Protein AF-A0A7V7A9T9-F1 (afdb_monomer_lite)

Structure (mmCIF, N/CA/C/O backbone):
data_AF-A0A7V7A9T9-F1
#
_entry.id   AF-A0A7V7A9T9-F1
#
loop_
_atom_site.group_PDB
_atom_site.id
_atom_site.type_symbol
_atom_site.label_atom_id
_atom_site.label_alt_id
_atom_site.label_comp_id
_atom_site.label_asym_id
_atom_site.label_entity_id
_atom_site.label_seq_id
_atom_site.pdbx_PDB_ins_code
_atom_site.Cartn_x
_atom_site.Cartn_y
_atom_site.Cartn_z
_atom_site.occupancy
_atom_site.B_iso_or_equiv
_atom_site.auth_seq_id
_atom_site.auth_comp_id
_atom_site.auth_asym_id
_atom_site.auth_atom_id
_atom_site.pdbx_PDB_model_num
ATOM 1 N N . MET A 1 1 ? -20.463 -19.646 57.332 1.00 47.69 1 MET A N 1
ATOM 2 C CA . MET A 1 1 ? -19.767 -18.488 56.732 1.00 47.69 1 MET A CA 1
ATOM 3 C C . MET A 1 1 ? -20.257 -18.374 55.301 1.00 47.69 1 MET A C 1
ATOM 5 O O . MET A 1 1 ? -19.915 -19.245 54.529 1.00 47.69 1 MET A O 1
ATOM 9 N N . ASN A 1 2 ? -21.130 -17.414 54.996 1.00 54.31 2 ASN A N 1
ATOM 10 C CA . ASN A 1 2 ? -21.521 -17.024 53.635 1.00 54.31 2 ASN A CA 1
ATOM 11 C C . ASN A 1 2 ? -22.077 -15.600 53.745 1.00 54.31 2 ASN A C 1
ATOM 13 O O . ASN A 1 2 ? -23.257 -15.411 54.029 1.00 54.31 2 ASN A O 1
ATOM 17 N N . LYS A 1 3 ? -21.207 -14.592 53.629 1.00 63.97 3 LYS A N 1
ATOM 18 C CA . LYS A 1 3 ? -21.657 -13.213 53.420 1.00 63.97 3 LYS A CA 1
ATOM 19 C C . LYS A 1 3 ? -21.970 -13.101 51.930 1.00 63.97 3 LYS A C 1
ATOM 21 O O . LYS A 1 3 ? -21.055 -12.991 51.124 1.00 63.97 3 LYS A O 1
ATOM 26 N N . GLY A 1 4 ? -23.242 -13.267 51.575 1.00 65.12 4 GLY A N 1
ATOM 27 C CA . GLY A 1 4 ? -23.718 -12.994 50.222 1.00 65.12 4 GLY A CA 1
ATOM 28 C C . GLY A 1 4 ? -23.551 -11.509 49.911 1.00 65.12 4 GLY A C 1
ATOM 29 O O . GLY A 1 4 ? -23.764 -10.677 50.794 1.00 65.12 4 GLY A O 1
ATOM 30 N N . PHE A 1 5 ? -23.143 -11.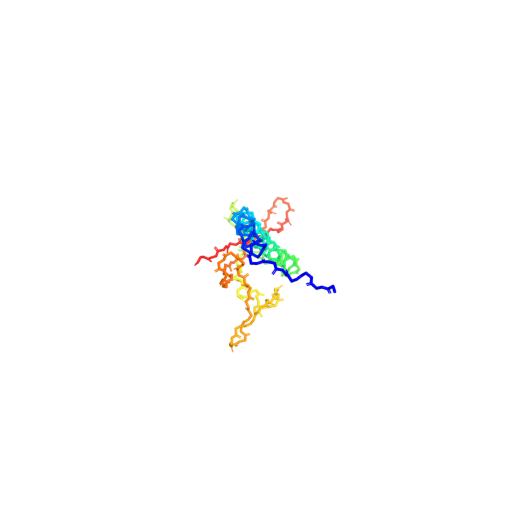203 48.680 1.00 71.50 5 PHE A N 1
ATOM 31 C CA . PHE A 1 5 ? -23.043 -9.836 48.170 1.00 71.50 5 PHE A CA 1
ATOM 32 C C . PHE A 1 5 ? -24.364 -9.095 48.402 1.00 71.50 5 PHE A C 1
ATOM 34 O O . PHE A 1 5 ? -25.433 -9.601 48.050 1.00 71.50 5 PHE A O 1
ATOM 41 N N . THR A 1 6 ? -24.301 -7.912 49.011 1.00 85.19 6 THR A N 1
ATOM 42 C CA . THR A 1 6 ? -25.501 -7.100 49.228 1.00 85.19 6 THR A CA 1
ATOM 43 C C . THR A 1 6 ? -25.894 -6.356 47.952 1.00 85.19 6 THR A C 1
ATOM 45 O O . THR A 1 6 ? -25.045 -5.956 47.158 1.00 85.19 6 THR A O 1
ATOM 48 N N . LEU A 1 7 ? -27.197 -6.121 47.762 1.00 82.50 7 LEU A N 1
ATOM 49 C CA . LEU A 1 7 ? -27.733 -5.393 46.601 1.00 82.50 7 LEU A CA 1
ATOM 50 C C . LEU A 1 7 ? -27.113 -3.987 46.453 1.00 82.50 7 LEU A C 1
ATOM 52 O O . LEU A 1 7 ? -26.916 -3.486 45.346 1.00 82.50 7 LEU A O 1
ATOM 56 N N . VAL A 1 8 ? -26.742 -3.373 47.577 1.00 86.56 8 VAL A N 1
ATOM 57 C CA . VAL A 1 8 ? -26.057 -2.077 47.621 1.00 86.56 8 VAL A CA 1
ATOM 58 C C . VAL A 1 8 ? -24.645 -2.170 47.039 1.00 86.56 8 VAL A C 1
ATOM 60 O O . VAL A 1 8 ? -24.285 -1.333 46.216 1.00 86.56 8 VAL A O 1
ATOM 63 N N . GLU A 1 9 ? -23.868 -3.198 47.392 1.00 84.06 9 GLU A N 1
ATOM 64 C CA . GLU A 1 9 ? -22.532 -3.416 46.816 1.00 84.06 9 GLU A CA 1
ATOM 65 C C . GLU A 1 9 ? -22.595 -3.644 45.303 1.00 84.06 9 GLU A C 1
ATOM 67 O O . GLU A 1 9 ? -21.746 -3.132 44.575 1.00 84.06 9 GLU A O 1
ATOM 72 N N . THR A 1 10 ? -23.619 -4.349 44.807 1.00 87.69 10 THR A N 1
ATOM 73 C CA . THR A 1 10 ? -23.799 -4.546 43.361 1.00 87.69 10 THR A CA 1
ATOM 74 C C . THR A 1 10 ? -24.193 -3.268 42.624 1.00 87.69 10 THR A C 1
ATOM 76 O O . THR A 1 10 ? -23.717 -3.027 41.522 1.00 87.69 10 THR A O 1
ATOM 79 N N . ILE A 1 11 ? -25.029 -2.409 43.211 1.00 88.62 11 ILE A N 1
ATOM 80 C CA . ILE A 1 11 ? -25.380 -1.128 42.579 1.00 88.62 11 ILE A CA 1
ATOM 81 C C . ILE A 1 11 ? -24.167 -0.193 42.588 1.00 88.62 11 ILE A C 1
ATOM 83 O O . ILE A 1 11 ? -23.869 0.446 41.581 1.00 88.62 11 ILE A O 1
ATOM 87 N N . MET A 1 12 ? -23.429 -0.152 43.700 1.00 91.38 12 MET A N 1
ATOM 88 C CA . MET A 1 12 ? -22.225 0.665 43.821 1.00 91.38 12 MET A CA 1
ATOM 89 C C . MET A 1 12 ? -21.154 0.245 42.807 1.00 91.38 12 MET A C 1
ATOM 91 O O . MET A 1 12 ? -20.545 1.108 42.177 1.00 91.38 12 MET A O 1
ATOM 95 N N . SER A 1 13 ? -20.957 -1.059 42.586 1.00 90.19 13 SER A N 1
ATOM 96 C CA . SER A 1 13 ? -19.999 -1.543 41.589 1.00 90.19 13 SER A CA 1
ATOM 97 C C . SER A 1 13 ? -20.404 -1.183 40.157 1.00 90.19 13 SER A C 1
ATOM 99 O O . SER A 1 13 ? -19.544 -0.749 39.393 1.00 90.19 13 SER A O 1
ATOM 101 N N . ILE A 1 14 ? -21.693 -1.263 39.804 1.00 90.88 14 ILE A N 1
ATOM 102 C CA . ILE A 1 14 ? -22.210 -0.851 38.484 1.00 90.88 14 ILE A CA 1
ATOM 103 C C . ILE A 1 14 ? -21.996 0.653 38.249 1.00 90.88 14 ILE A C 1
ATOM 105 O O . ILE A 1 14 ? -21.572 1.059 37.164 1.00 90.88 14 ILE A O 1
ATOM 109 N N . VAL A 1 15 ? -22.243 1.487 39.265 1.00 92.94 15 VAL A N 1
ATOM 110 C CA . VAL A 1 15 ? -22.034 2.944 39.182 1.00 92.94 15 VAL A CA 1
ATOM 111 C C . VAL A 1 15 ? -20.555 3.272 38.967 1.00 92.94 15 VAL A C 1
ATOM 113 O O . VAL A 1 15 ? -20.212 4.076 38.105 1.00 92.94 15 VAL A O 1
ATOM 116 N N . ILE A 1 16 ? -19.657 2.612 39.698 1.00 92.44 16 ILE A N 1
ATOM 117 C CA . ILE A 1 16 ? -18.213 2.807 39.514 1.00 92.44 16 ILE A CA 1
ATOM 118 C C . ILE A 1 16 ? -17.778 2.349 38.112 1.00 92.44 16 ILE A C 1
ATOM 120 O O . ILE A 1 16 ? -17.066 3.081 37.427 1.00 92.44 16 ILE A O 1
ATOM 124 N N . LEU A 1 17 ? -18.247 1.187 37.643 1.00 90.19 17 LEU A N 1
ATOM 125 C CA . LEU A 1 17 ? -17.936 0.661 36.305 1.00 90.19 17 LEU A CA 1
ATOM 126 C C . LEU A 1 17 ? -18.377 1.603 35.181 1.00 90.19 17 LEU A C 1
ATOM 128 O O . LEU A 1 17 ? -17.627 1.826 34.233 1.00 90.19 17 LEU A O 1
ATOM 132 N N . SER A 1 18 ? -19.571 2.181 35.296 1.00 88.31 18 SER A N 1
ATOM 133 C CA . SER A 1 18 ? -20.115 3.101 34.292 1.00 88.31 18 SER A CA 1
ATOM 134 C C . SER A 1 18 ? -19.331 4.416 34.217 1.00 88.31 18 SER A C 1
ATOM 136 O O . SER A 1 18 ? -19.043 4.881 33.117 1.00 88.31 18 SER A O 1
ATOM 138 N N . ILE A 1 19 ? -18.889 4.969 35.352 1.00 90.06 19 ILE A N 1
ATOM 139 C CA . ILE A 1 19 ? -18.006 6.150 35.371 1.00 90.06 19 ILE A CA 1
ATOM 140 C C . ILE A 1 19 ? -16.648 5.830 34.729 1.00 90.06 19 ILE A C 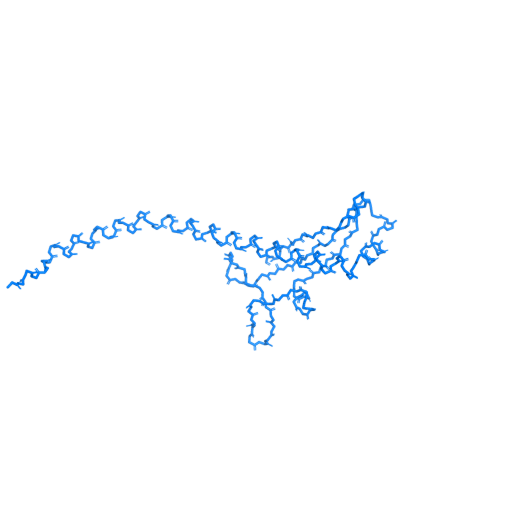1
ATOM 142 O O . ILE A 1 19 ? -16.144 6.617 33.928 1.00 90.06 19 ILE A O 1
ATOM 146 N N . VAL A 1 20 ? -16.068 4.665 35.035 1.00 88.00 20 VAL A N 1
ATOM 147 C CA . VAL A 1 20 ? -14.789 4.234 34.444 1.00 88.00 20 VAL A CA 1
ATOM 148 C C . VAL A 1 20 ? -14.905 4.084 32.924 1.00 88.00 20 VAL A C 1
ATOM 150 O O . VAL A 1 20 ? -14.017 4.536 32.203 1.00 88.00 20 VAL A O 1
ATOM 153 N N . MET A 1 21 ? -16.008 3.521 32.418 1.00 85.12 21 MET A N 1
ATOM 154 C CA . MET A 1 21 ? -16.235 3.395 30.973 1.00 85.12 21 MET A CA 1
ATOM 155 C C . MET A 1 21 ? -16.334 4.752 30.266 1.00 85.12 21 MET A C 1
ATOM 157 O O . MET A 1 21 ? -15.762 4.905 29.188 1.00 85.12 21 MET A O 1
ATOM 161 N N . LEU A 1 22 ? -16.997 5.747 30.872 1.00 82.94 22 LEU A N 1
ATOM 162 C CA . LEU A 1 22 ? -17.108 7.095 30.295 1.00 82.94 22 LEU A CA 1
ATOM 163 C C . LEU A 1 22 ? -15.741 7.768 30.114 1.00 82.94 22 LEU A C 1
ATOM 165 O O . LEU A 1 22 ? -15.522 8.455 29.120 1.00 82.94 22 LEU A O 1
ATOM 169 N N . ILE A 1 23 ? -14.817 7.551 31.052 1.00 82.88 23 ILE A N 1
ATOM 170 C CA . ILE A 1 23 ? -13.456 8.102 30.985 1.00 82.88 23 ILE A CA 1
ATOM 171 C C . ILE A 1 23 ? -12.591 7.314 29.988 1.00 82.88 23 ILE A C 1
ATOM 173 O O . ILE A 1 23 ? -11.766 7.901 29.291 1.00 82.88 23 ILE A O 1
ATOM 177 N N . ALA A 1 24 ? -12.775 5.995 29.894 1.00 79.81 24 ALA A N 1
ATOM 178 C CA . ALA A 1 24 ? -11.967 5.130 29.034 1.00 79.81 24 ALA A CA 1
ATOM 179 C C . ALA A 1 24 ? -12.335 5.210 27.537 1.00 79.81 24 ALA A C 1
ATOM 181 O O . ALA A 1 24 ? -11.465 5.033 26.685 1.00 79.81 24 ALA A O 1
ATOM 182 N N . MET A 1 25 ? -13.601 5.487 27.203 1.00 78.06 25 MET A N 1
ATOM 183 C CA . MET A 1 25 ? -14.088 5.567 25.816 1.00 78.06 25 MET A CA 1
ATOM 184 C C . MET A 1 25 ? -13.312 6.527 24.893 1.00 78.06 25 MET A C 1
ATOM 186 O O . MET A 1 25 ? -12.929 6.087 23.807 1.00 78.06 25 MET A O 1
ATOM 190 N N . PRO A 1 26 ? -13.055 7.804 25.253 1.00 78.50 26 PRO A N 1
ATOM 191 C CA . PRO A 1 26 ? -12.337 8.718 24.361 1.00 78.50 26 PRO A CA 1
ATOM 192 C C . PRO A 1 26 ? -10.919 8.225 24.051 1.00 78.50 26 PRO A C 1
ATOM 194 O O . PRO A 1 26 ? -10.509 8.245 22.893 1.00 78.50 26 PRO A O 1
ATOM 197 N N . ALA A 1 27 ? -10.218 7.692 25.058 1.00 77.94 27 ALA A N 1
ATOM 198 C CA . ALA A 1 27 ? -8.882 7.128 24.888 1.00 77.94 27 ALA A CA 1
ATOM 199 C C . ALA A 1 27 ? -8.887 5.907 23.953 1.00 77.94 27 ALA A C 1
ATOM 201 O O . ALA A 1 27 ? -8.007 5.774 23.107 1.00 77.94 27 ALA A O 1
ATOM 202 N N . TYR A 1 28 ? -9.892 5.032 24.060 1.00 81.31 28 TYR A N 1
ATOM 203 C CA . TYR A 1 28 ? -10.022 3.883 23.162 1.00 81.31 28 TYR A CA 1
ATOM 204 C C . TYR A 1 28 ? -10.240 4.307 21.704 1.00 81.31 28 TYR A C 1
ATOM 206 O O . TYR A 1 28 ? -9.593 3.764 20.810 1.00 81.31 28 TYR A O 1
ATOM 214 N N . ASN A 1 29 ? -11.114 5.286 21.460 1.00 83.06 29 ASN A N 1
ATOM 215 C CA . ASN A 1 29 ? -11.406 5.755 20.104 1.00 83.06 29 ASN A CA 1
ATOM 216 C C . ASN A 1 29 ? -10.173 6.382 19.441 1.00 83.06 29 ASN A C 1
ATOM 218 O O . ASN A 1 29 ? -9.894 6.099 18.277 1.00 83.06 29 ASN A O 1
ATOM 222 N N . GLU A 1 30 ? -9.414 7.187 20.188 1.00 86.19 30 GLU A N 1
ATOM 223 C CA . GLU A 1 30 ? -8.179 7.805 19.701 1.00 86.19 30 GLU A CA 1
ATOM 224 C C . GLU A 1 30 ? -7.110 6.751 19.387 1.00 86.19 30 GLU A C 1
ATOM 226 O O . GLU A 1 30 ? -6.562 6.727 18.286 1.00 86.19 30 GLU A O 1
ATOM 231 N N . ILE A 1 31 ? -6.878 5.805 20.302 1.00 87.50 31 ILE A N 1
ATOM 232 C CA . ILE A 1 31 ? -5.922 4.711 20.087 1.00 87.50 31 ILE A CA 1
ATOM 233 C C . ILE A 1 31 ? -6.342 3.846 18.895 1.00 87.50 31 ILE A C 1
ATOM 235 O O . ILE A 1 31 ? -5.508 3.496 18.061 1.00 87.50 31 ILE A O 1
ATOM 239 N N . SER A 1 32 ? -7.630 3.514 18.780 1.00 87.06 32 SER A N 1
ATOM 240 C CA . SER A 1 32 ? -8.136 2.721 17.661 1.00 87.06 32 SER A CA 1
ATOM 241 C C . SER A 1 32 ? -7.922 3.430 16.328 1.00 87.06 32 SER A C 1
ATOM 243 O O . SER A 1 32 ? -7.554 2.769 15.359 1.00 87.06 32 SER A O 1
ATOM 245 N N . PHE A 1 33 ? -8.139 4.744 16.261 1.00 89.69 33 PHE A N 1
ATOM 246 C CA . PHE A 1 33 ? -7.875 5.526 15.057 1.00 89.69 33 PHE A CA 1
ATOM 247 C C . PHE A 1 33 ? -6.383 5.514 14.701 1.00 89.69 33 PHE A C 1
ATOM 249 O O . PHE A 1 33 ? -6.034 5.170 13.575 1.00 89.69 33 PHE A O 1
ATOM 256 N N . LEU A 1 34 ? -5.506 5.781 15.674 1.00 90.50 34 LEU A N 1
ATOM 257 C CA . LEU A 1 34 ? -4.053 5.790 15.471 1.00 90.50 34 LEU A CA 1
ATOM 258 C C . LEU A 1 34 ? -3.524 4.436 14.984 1.00 90.50 34 LEU A C 1
ATOM 260 O O . LEU A 1 34 ? -2.674 4.384 14.099 1.00 90.50 34 LEU A O 1
ATOM 264 N N . ILE A 1 35 ? -4.040 3.326 15.520 1.00 91.44 35 ILE A N 1
ATOM 265 C CA . ILE A 1 35 ? -3.669 1.981 15.059 1.00 91.44 35 ILE A CA 1
ATOM 266 C C . ILE A 1 35 ? -4.105 1.769 13.605 1.00 91.44 35 ILE A C 1
ATOM 268 O O . ILE A 1 35 ? -3.334 1.233 12.808 1.00 91.44 35 ILE A O 1
ATOM 272 N N . ARG A 1 36 ? -5.324 2.191 13.241 1.00 92.00 36 ARG A N 1
ATOM 273 C CA . ARG A 1 36 ? -5.834 2.078 11.864 1.00 92.00 36 ARG A CA 1
ATOM 274 C C . ARG A 1 36 ? -4.995 2.914 10.897 1.00 92.00 36 ARG A C 1
ATOM 276 O O . ARG A 1 36 ? -4.617 2.397 9.852 1.00 92.00 36 ARG A O 1
ATOM 283 N N . GLU A 1 37 ? -4.623 4.132 11.281 1.00 93.94 37 GLU A N 1
ATOM 284 C CA . GLU A 1 37 ? -3.757 5.026 10.502 1.00 93.94 37 GLU A CA 1
ATOM 285 C C . GLU A 1 37 ? -2.329 4.474 10.349 1.00 93.94 37 GLU A C 1
ATOM 287 O O . GLU A 1 37 ? -1.760 4.480 9.258 1.00 93.94 37 GLU A O 1
ATOM 292 N N . GLN A 1 38 ? -1.733 3.943 11.418 1.00 93.00 38 GLN A N 1
ATOM 293 C CA . GLN A 1 38 ? -0.410 3.320 11.342 1.00 93.00 38 GLN A CA 1
ATOM 294 C C . GLN A 1 38 ? -0.417 2.082 10.448 1.00 93.00 38 GLN A C 1
ATOM 296 O O . GLN A 1 38 ? 0.489 1.907 9.633 1.00 93.00 38 GLN A O 1
ATOM 301 N N . ASN A 1 39 ? -1.446 1.241 10.574 1.00 92.56 39 ASN A N 1
ATOM 302 C CA . ASN A 1 39 ? -1.608 0.066 9.727 1.00 92.56 39 ASN A CA 1
ATOM 303 C C . ASN A 1 39 ? -1.810 0.477 8.260 1.00 92.56 39 ASN A C 1
ATOM 305 O O . ASN A 1 39 ? -1.162 -0.072 7.374 1.00 92.56 39 ASN A O 1
ATOM 309 N N . TYR A 1 40 ? -2.623 1.509 8.014 1.00 93.38 40 TYR A N 1
ATOM 310 C CA . TYR A 1 40 ? -2.815 2.102 6.692 1.00 93.38 40 TYR A CA 1
ATOM 311 C C . TYR A 1 40 ? -1.483 2.528 6.062 1.00 93.38 40 TYR A C 1
ATOM 313 O O . TYR A 1 40 ? -1.094 2.021 5.013 1.00 93.38 40 TYR A O 1
ATOM 321 N N . ASN A 1 41 ? -0.723 3.377 6.756 1.00 94.25 41 ASN A N 1
ATOM 322 C CA . ASN A 1 41 ? 0.570 3.868 6.280 1.00 94.25 41 ASN A CA 1
ATOM 323 C C . ASN A 1 41 ? 1.596 2.741 6.092 1.00 94.25 41 ASN A C 1
ATOM 325 O O . ASN A 1 41 ? 2.419 2.790 5.178 1.00 94.25 41 ASN A O 1
ATOM 329 N N . SER A 1 42 ? 1.562 1.716 6.947 1.00 93.69 42 SER A N 1
ATOM 330 C CA . SER A 1 42 ? 2.424 0.543 6.800 1.00 93.69 42 SER A CA 1
ATOM 331 C C . SER A 1 42 ? 2.080 -0.266 5.547 1.00 93.69 42 SER A C 1
ATOM 333 O O . SER A 1 42 ? 2.997 -0.732 4.872 1.00 93.69 42 SER A O 1
ATOM 335 N N . LYS A 1 43 ? 0.790 -0.419 5.215 1.00 92.62 43 LYS A N 1
ATOM 336 C CA . LYS A 1 43 ? 0.349 -1.093 3.984 1.00 92.62 43 LYS A CA 1
ATOM 337 C C . LYS A 1 43 ? 0.827 -0.336 2.750 1.00 92.62 43 LYS A C 1
ATOM 339 O O . LYS A 1 43 ? 1.457 -0.949 1.893 1.00 92.62 43 LYS A O 1
ATOM 344 N N . LEU A 1 44 ? 0.635 0.986 2.705 1.00 94.56 44 LEU A N 1
ATOM 345 C CA . LEU A 1 44 ? 1.096 1.822 1.588 1.00 94.56 44 LEU A CA 1
ATOM 346 C C . LEU A 1 44 ? 2.606 1.680 1.355 1.00 94.56 44 LEU A C 1
ATOM 348 O O . LEU A 1 44 ? 3.038 1.348 0.255 1.00 94.56 44 LEU A O 1
ATOM 352 N N . LYS A 1 45 ? 3.409 1.795 2.418 1.00 94.88 45 LYS A N 1
ATOM 353 C CA . LYS A 1 45 ? 4.867 1.619 2.328 1.00 94.88 45 LYS A CA 1
ATOM 354 C C . LYS A 1 45 ? 5.278 0.215 1.897 1.00 94.88 45 LYS A C 1
ATOM 356 O O . LYS A 1 45 ? 6.270 0.054 1.193 1.00 94.88 45 LYS A O 1
ATOM 361 N N . SER A 1 46 ? 4.549 -0.811 2.335 1.00 94.06 46 SER A N 1
ATOM 362 C CA . SER A 1 46 ? 4.800 -2.189 1.909 1.00 94.06 46 SER A CA 1
ATOM 363 C C . SER A 1 46 ? 4.539 -2.356 0.412 1.00 94.06 46 SER A C 1
ATOM 365 O O . SER A 1 46 ? 5.328 -3.004 -0.275 1.00 94.06 46 SER A O 1
ATOM 367 N N . ILE A 1 47 ? 3.467 -1.741 -0.095 1.00 94.62 47 ILE A N 1
ATOM 368 C CA . ILE A 1 47 ? 3.111 -1.746 -1.515 1.00 94.62 47 ILE A CA 1
ATOM 369 C C . ILE A 1 47 ? 4.190 -1.037 -2.343 1.00 94.62 47 ILE A C 1
ATOM 371 O O . ILE A 1 47 ? 4.725 -1.615 -3.292 1.00 94.62 47 ILE A O 1
ATOM 375 N N . GLU A 1 48 ? 4.584 0.167 -1.930 1.00 94.75 48 GLU A N 1
ATOM 376 C CA . GLU A 1 48 ? 5.666 0.939 -2.553 1.00 94.75 48 GLU A CA 1
ATOM 377 C C . GLU A 1 48 ? 6.985 0.160 -2.566 1.00 94.75 48 GLU A C 1
ATOM 379 O O . GLU A 1 48 ? 7.654 0.076 -3.595 1.00 94.75 48 GLU A O 1
ATOM 384 N N . ALA A 1 49 ? 7.351 -0.467 -1.444 1.00 94.06 49 ALA A N 1
ATOM 385 C CA . ALA A 1 49 ? 8.575 -1.253 -1.327 1.00 94.06 49 ALA A CA 1
ATOM 386 C C . ALA A 1 49 ? 8.558 -2.506 -2.216 1.00 94.06 49 ALA A C 1
ATOM 388 O O . ALA A 1 49 ? 9.581 -2.846 -2.818 1.00 94.06 49 ALA A O 1
ATOM 389 N N . ALA A 1 50 ? 7.416 -3.193 -2.318 1.00 93.81 50 ALA A N 1
ATOM 390 C CA . ALA A 1 50 ? 7.260 -4.349 -3.194 1.00 93.81 50 ALA A CA 1
ATOM 391 C C . ALA A 1 50 ? 7.413 -3.951 -4.669 1.00 93.81 50 ALA A C 1
ATOM 393 O O . ALA A 1 50 ? 8.170 -4.594 -5.402 1.00 93.81 50 ALA A O 1
ATOM 394 N N . MET A 1 51 ? 6.796 -2.837 -5.075 1.00 92.31 51 MET A N 1
ATOM 395 C CA . MET A 1 51 ? 6.954 -2.298 -6.426 1.00 92.31 51 MET A CA 1
ATOM 396 C C . MET A 1 51 ? 8.367 -1.831 -6.710 1.00 92.31 51 MET A C 1
ATOM 398 O O . MET A 1 51 ? 8.917 -2.178 -7.749 1.00 92.31 51 MET A O 1
ATOM 402 N N . LEU A 1 52 ? 8.998 -1.113 -5.783 1.00 92.19 52 LEU A N 1
ATOM 403 C CA . LEU A 1 52 ? 10.402 -0.729 -5.905 1.00 92.19 52 LEU A CA 1
ATOM 404 C C . LEU A 1 52 ? 11.293 -1.949 -6.102 1.00 92.19 52 LEU A C 1
ATOM 406 O O . LEU A 1 52 ? 12.166 -1.944 -6.969 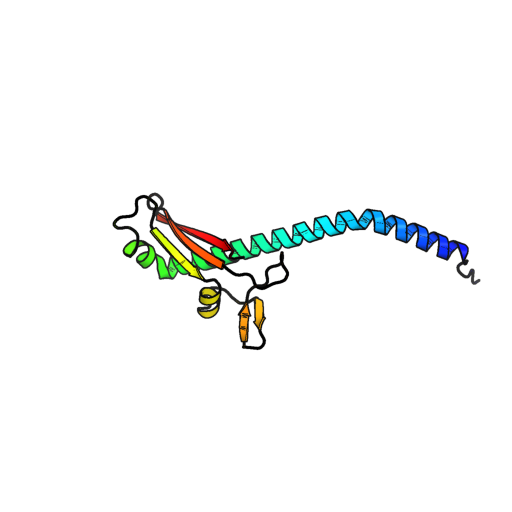1.00 92.19 52 LEU A O 1
ATOM 410 N N . LYS A 1 53 ? 11.082 -3.010 -5.320 1.00 92.38 53 LYS A N 1
ATOM 411 C CA . LYS A 1 53 ? 11.848 -4.250 -5.449 1.00 92.38 53 LYS A CA 1
ATOM 412 C C . LYS A 1 53 ? 11.647 -4.886 -6.823 1.00 92.38 53 LYS A C 1
ATOM 414 O O . LYS A 1 53 ? 12.632 -5.269 -7.448 1.00 92.38 53 LYS A O 1
ATOM 419 N N . HIS A 1 54 ? 10.406 -4.986 -7.293 1.00 91.12 54 HIS A N 1
ATOM 420 C CA . HIS A 1 54 ? 10.099 -5.551 -8.605 1.00 91.12 54 HIS A CA 1
ATOM 421 C C . HIS A 1 54 ? 10.695 -4.706 -9.740 1.00 91.12 54 HIS A C 1
ATOM 423 O O . HIS A 1 54 ? 11.410 -5.224 -10.598 1.00 91.12 54 HIS A O 1
ATOM 429 N N . ALA A 1 55 ? 10.488 -3.391 -9.697 1.00 88.75 55 ALA A N 1
ATOM 430 C CA . ALA A 1 55 ? 10.956 -2.455 -10.708 1.00 88.75 55 ALA A CA 1
ATOM 431 C C . ALA A 1 55 ? 12.482 -2.418 -10.818 1.00 88.75 55 ALA A C 1
ATOM 433 O O . ALA A 1 55 ? 13.015 -2.404 -11.926 1.00 88.75 55 ALA A O 1
ATOM 434 N N . ASN A 1 56 ? 13.193 -2.482 -9.687 1.00 87.25 56 ASN A N 1
ATOM 435 C CA . ASN A 1 56 ? 14.654 -2.526 -9.695 1.00 87.25 56 ASN A CA 1
ATOM 436 C C . ASN A 1 56 ? 15.215 -3.766 -10.411 1.00 87.25 56 ASN A C 1
ATOM 438 O O . ASN A 1 56 ? 16.332 -3.722 -10.920 1.00 87.25 56 ASN A O 1
ATOM 442 N N . VAL A 1 57 ? 14.467 -4.871 -10.439 1.00 87.19 57 VAL A N 1
ATOM 443 C CA . VAL A 1 57 ? 14.907 -6.124 -11.068 1.00 87.19 57 VAL A CA 1
ATOM 444 C C . VAL A 1 57 ? 14.436 -6.222 -12.519 1.00 87.19 57 VAL A C 1
ATOM 446 O O . VAL A 1 57 ? 15.189 -6.702 -13.363 1.00 87.19 57 VAL A O 1
ATOM 449 N N . HIS A 1 58 ? 13.213 -5.775 -12.814 1.00 85.56 58 HIS A N 1
ATOM 450 C CA . HIS A 1 58 ? 12.545 -6.074 -14.084 1.00 85.56 58 HIS A CA 1
ATOM 451 C C . HIS A 1 58 ? 12.282 -4.856 -14.973 1.00 85.56 58 HIS A C 1
ATOM 453 O O . HIS A 1 58 ? 12.273 -5.004 -16.188 1.00 85.56 58 HIS A O 1
ATOM 459 N N . LEU A 1 59 ? 12.115 -3.659 -14.404 1.00 80.81 59 LEU A N 1
ATOM 460 C CA . LEU A 1 59 ? 11.595 -2.489 -15.131 1.00 80.81 59 LEU A CA 1
ATOM 461 C C . LEU A 1 59 ? 12.628 -1.368 -15.304 1.00 80.81 59 LEU A C 1
ATOM 463 O O . LEU A 1 59 ? 12.338 -0.332 -15.895 1.00 80.81 59 LEU A O 1
ATOM 467 N N . LEU A 1 60 ? 13.851 -1.556 -14.805 1.00 75.75 60 LEU A N 1
ATOM 468 C CA . LEU A 1 60 ? 14.881 -0.513 -14.755 1.00 75.75 60 LEU A CA 1
ATOM 469 C C . LEU A 1 60 ? 15.258 0.005 -16.159 1.00 75.75 60 LEU A C 1
ATOM 471 O O . LEU A 1 60 ? 15.464 1.203 -16.352 1.00 75.75 60 LEU A O 1
ATOM 475 N N . ASP A 1 61 ? 15.284 -0.878 -17.161 1.00 73.94 61 ASP A N 1
ATOM 476 C CA . ASP A 1 61 ? 15.520 -0.500 -18.559 1.00 73.94 61 ASP A CA 1
ATOM 477 C C . ASP A 1 61 ? 14.291 0.109 -19.248 1.00 73.94 61 ASP A C 1
ATOM 479 O O . ASP A 1 61 ? 14.458 0.941 -20.140 1.00 73.94 61 ASP A O 1
ATOM 483 N N . GLU A 1 62 ? 13.079 -0.277 -18.848 1.00 69.81 62 GLU A N 1
ATOM 484 C CA . GLU A 1 62 ? 11.817 0.213 -19.422 1.00 69.81 62 GLU A CA 1
ATOM 485 C C . GLU A 1 62 ? 11.528 1.641 -18.963 1.00 69.81 62 GLU A C 1
ATOM 487 O O . GLU A 1 62 ? 11.352 2.538 -19.791 1.00 69.81 62 GLU A O 1
ATOM 492 N N . VAL A 1 63 ? 11.640 1.888 -17.653 1.00 69.94 63 VAL A N 1
ATOM 493 C CA . VAL A 1 63 ? 11.524 3.229 -17.058 1.00 69.94 63 VAL A CA 1
ATOM 494 C C . VAL A 1 63 ? 12.556 4.190 -17.668 1.00 69.94 63 VAL A C 1
ATOM 496 O O . VAL A 1 63 ? 12.276 5.375 -17.847 1.00 69.94 63 VAL A O 1
ATOM 499 N N . ARG A 1 64 ? 13.741 3.681 -18.044 1.00 66.75 64 ARG A N 1
ATOM 500 C CA . ARG A 1 64 ? 14.813 4.459 -18.685 1.00 66.75 64 ARG A CA 1
ATOM 501 C C . ARG A 1 64 ? 14.580 4.723 -20.180 1.00 66.75 64 ARG A C 1
ATOM 503 O O . ARG A 1 64 ? 15.088 5.719 -20.696 1.00 66.75 64 ARG A O 1
ATOM 510 N N . LYS A 1 65 ? 13.878 3.835 -20.894 1.00 58.91 65 LYS A N 1
ATOM 511 C CA . LYS A 1 65 ? 13.710 3.901 -22.358 1.00 58.91 65 LYS A CA 1
ATOM 512 C C . LYS A 1 65 ? 12.490 4.700 -22.801 1.00 58.91 65 LYS A C 1
ATOM 514 O O . LYS A 1 65 ? 12.624 5.459 -23.758 1.00 58.91 65 LYS A O 1
ATOM 519 N N . GLU A 1 66 ? 11.335 4.538 -22.157 1.00 54.09 66 GLU A N 1
ATOM 520 C CA . GLU A 1 66 ? 10.075 5.009 -22.755 1.00 54.09 66 GLU A CA 1
ATOM 521 C C . GLU A 1 66 ? 9.695 6.462 -22.428 1.00 54.09 66 GLU A C 1
ATOM 523 O O . GLU A 1 66 ? 9.100 7.113 -23.279 1.00 54.09 66 GLU A O 1
ATOM 528 N N . ASN A 1 67 ? 10.113 7.037 -21.291 1.00 54.22 67 ASN A N 1
ATOM 529 C CA . ASN A 1 67 ? 9.603 8.358 -20.863 1.00 54.22 67 ASN A CA 1
ATOM 530 C C . ASN A 1 67 ? 10.658 9.464 -20.682 1.00 54.22 67 ASN A C 1
ATOM 532 O O . ASN A 1 67 ? 10.333 10.562 -20.237 1.00 54.22 67 ASN A O 1
ATOM 536 N N . CYS A 1 68 ? 11.916 9.222 -21.061 1.00 56.97 68 CYS A N 1
ATOM 537 C CA . CYS A 1 68 ? 13.012 10.146 -20.740 1.00 56.97 68 CYS A CA 1
ATOM 538 C C . CYS A 1 68 ? 13.466 11.071 -21.877 1.00 56.97 68 CYS A C 1
ATOM 540 O O . CYS A 1 68 ? 14.288 11.952 -21.638 1.00 56.97 68 CYS A O 1
ATOM 542 N N . GLN A 1 69 ? 13.002 10.891 -23.117 1.00 53.09 69 GLN A N 1
ATOM 543 C CA . GLN A 1 69 ? 13.617 11.614 -24.241 1.00 53.09 69 GLN A CA 1
ATOM 544 C C . GLN A 1 69 ? 13.195 13.089 -24.349 1.00 53.09 69 GLN A C 1
ATOM 546 O O . GLN A 1 69 ? 13.927 13.848 -24.972 1.00 53.09 69 GLN A O 1
ATOM 551 N N . ASN A 1 70 ? 12.086 13.517 -23.725 1.00 52.56 70 ASN A N 1
ATOM 552 C CA . ASN A 1 70 ? 11.586 14.902 -23.822 1.00 52.56 70 ASN A CA 1
ATOM 553 C C . ASN A 1 70 ? 10.920 15.459 -22.540 1.00 52.56 70 ASN A C 1
ATOM 555 O O . ASN A 1 70 ? 10.248 16.486 -22.619 1.00 52.56 70 ASN A O 1
ATOM 559 N N . SER A 1 71 ? 11.068 14.81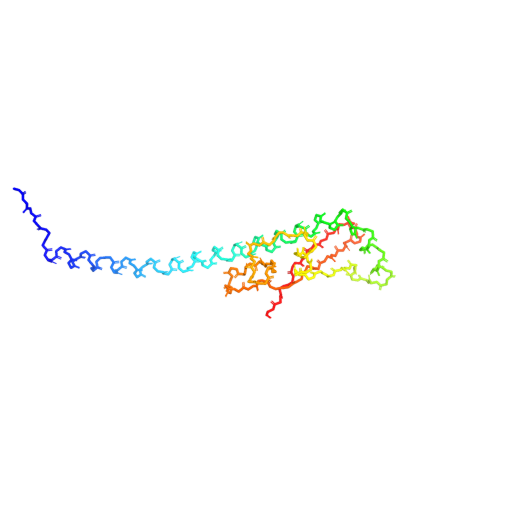7 -21.374 1.00 51.44 71 SER A N 1
ATOM 560 C CA . SER A 1 71 ? 10.387 15.256 -20.143 1.00 51.44 71 SER A CA 1
ATOM 561 C C . SER A 1 71 ? 11.357 15.966 -19.184 1.00 51.44 71 SER A C 1
ATOM 563 O O . SER A 1 71 ? 12.228 15.300 -18.620 1.00 51.44 71 SER A O 1
ATOM 565 N N . PRO A 1 72 ? 11.245 17.294 -18.976 1.00 51.34 72 PRO A N 1
ATOM 566 C CA . PRO A 1 72 ? 12.036 18.008 -17.968 1.00 51.34 72 PRO A CA 1
ATOM 567 C C . PRO A 1 72 ? 11.669 17.613 -16.524 1.00 51.34 72 PRO A C 1
ATOM 569 O O . PRO A 1 72 ? 12.457 17.875 -15.619 1.00 51.34 72 PRO A O 1
ATOM 572 N N . ASP A 1 73 ? 10.531 16.936 -16.328 1.00 51.84 73 ASP A N 1
ATOM 573 C CA . ASP A 1 73 ? 9.965 16.588 -15.016 1.00 51.84 73 ASP A CA 1
ATOM 574 C C . ASP A 1 73 ? 10.176 15.109 -14.616 1.00 51.84 73 ASP A C 1
ATOM 576 O O . ASP A 1 73 ? 9.670 14.655 -13.591 1.00 51.84 73 ASP A O 1
ATOM 580 N N . GLY A 1 74 ? 10.967 14.353 -15.389 1.00 55.19 74 GLY A N 1
ATOM 581 C CA . GLY A 1 74 ? 11.355 12.973 -15.069 1.00 55.19 74 GLY A CA 1
ATOM 582 C C . GLY A 1 74 ? 10.551 11.890 -15.794 1.00 55.19 74 GLY A C 1
ATOM 583 O O . GLY A 1 74 ? 9.605 12.161 -16.536 1.00 55.19 74 GLY A O 1
ATOM 584 N N . CYS A 1 75 ? 10.991 10.642 -15.608 1.00 68.31 75 CYS A N 1
ATOM 585 C CA . CYS A 1 75 ? 10.447 9.455 -16.266 1.00 68.31 75 CYS A CA 1
ATOM 586 C C . CYS A 1 75 ? 9.649 8.650 -15.248 1.00 68.31 75 CYS A C 1
ATOM 588 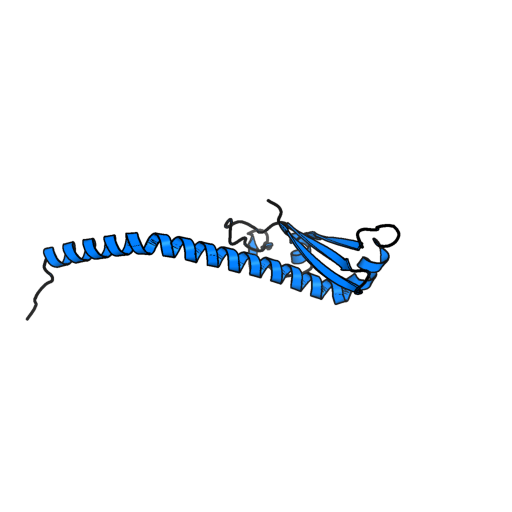O O . CYS A 1 75 ? 10.199 8.296 -14.202 1.00 68.31 75 CYS A O 1
ATOM 590 N N . GLY A 1 76 ? 8.386 8.346 -15.546 1.00 71.19 76 GLY A N 1
ATOM 591 C CA . GLY A 1 76 ? 7.576 7.534 -14.649 1.00 71.19 76 GLY A CA 1
ATOM 592 C C . GLY A 1 76 ? 6.602 6.596 -15.342 1.00 71.19 76 GLY A C 1
ATOM 593 O O . GLY A 1 76 ? 6.244 6.807 -16.497 1.00 71.19 76 GLY A O 1
ATOM 594 N N . LEU A 1 77 ? 6.223 5.540 -14.630 1.00 82.75 77 LEU A N 1
ATOM 595 C CA . LEU A 1 77 ? 5.222 4.546 -15.010 1.00 82.75 77 LEU A CA 1
ATOM 596 C C . LEU A 1 77 ? 4.213 4.424 -13.868 1.00 82.75 77 LEU A C 1
ATOM 598 O O . LEU A 1 77 ? 4.584 4.573 -12.705 1.00 82.75 77 LEU A O 1
ATOM 602 N N . SER A 1 78 ? 2.962 4.122 -14.191 1.00 86.62 78 SER A N 1
ATOM 603 C CA . SER A 1 78 ? 1.906 3.904 -13.201 1.00 86.62 78 SER A CA 1
ATOM 604 C C . SER A 1 78 ? 1.396 2.475 -13.305 1.00 86.62 78 SER A C 1
ATOM 606 O O . SER A 1 78 ? 1.194 1.980 -14.411 1.00 86.62 78 SER A O 1
ATOM 608 N N . PHE A 1 79 ? 1.186 1.830 -12.161 1.00 89.81 79 PHE A N 1
ATOM 609 C CA . PHE A 1 79 ? 0.681 0.461 -12.074 1.00 89.81 79 PHE A CA 1
ATOM 610 C C . PHE A 1 79 ? -0.498 0.411 -11.115 1.00 89.81 79 PHE A C 1
ATOM 612 O O . PHE A 1 79 ? -0.358 0.815 -9.961 1.00 89.81 79 PHE A O 1
ATOM 619 N N . GLU A 1 80 ? -1.639 -0.079 -11.589 1.00 93.38 80 GLU A N 1
ATOM 620 C CA . GLU A 1 80 ? -2.827 -0.258 -10.757 1.00 93.38 80 GLU A CA 1
ATOM 621 C C . GLU A 1 80 ? -2.592 -1.357 -9.715 1.00 93.38 80 GLU A C 1
ATOM 623 O O . GLU A 1 80 ? -1.931 -2.366 -9.982 1.00 93.38 80 GLU A O 1
ATOM 628 N N . LEU A 1 81 ? -3.134 -1.180 -8.507 1.00 92.75 81 LEU A N 1
ATOM 629 C CA . LEU A 1 81 ? -2.958 -2.150 -7.424 1.00 92.75 81 LEU A CA 1
ATOM 630 C C . LEU A 1 81 ? -3.536 -3.527 -7.787 1.00 92.75 81 LEU A C 1
ATOM 632 O O . LEU A 1 81 ? -2.949 -4.550 -7.437 1.00 92.75 81 LEU A O 1
ATOM 636 N N . GLU A 1 82 ? -4.654 -3.552 -8.512 1.00 91.62 82 GLU A N 1
ATOM 637 C CA . GLU A 1 82 ? -5.297 -4.782 -8.989 1.00 91.62 82 GLU A CA 1
ATOM 638 C C . GLU A 1 82 ? -4.376 -5.563 -9.939 1.00 91.62 82 GLU A C 1
ATOM 640 O O . GLU A 1 82 ? -4.176 -6.767 -9.761 1.00 91.62 82 GLU A O 1
ATOM 645 N N . ASP A 1 83 ? -3.719 -4.872 -10.874 1.00 91.81 83 ASP A N 1
ATOM 646 C CA . ASP A 1 83 ? -2.739 -5.478 -11.780 1.00 91.81 83 ASP A CA 1
ATOM 647 C C . ASP A 1 83 ? -1.543 -6.035 -11.002 1.00 91.81 83 ASP A C 1
ATOM 649 O O . ASP A 1 83 ? -1.063 -7.140 -11.257 1.00 91.81 83 ASP A O 1
ATOM 653 N N . MET A 1 84 ? -1.063 -5.295 -10.004 1.00 92.31 84 MET A N 1
ATOM 654 C CA . MET A 1 84 ? 0.064 -5.719 -9.175 1.00 92.31 84 MET A CA 1
ATOM 655 C C . MET A 1 84 ? -0.240 -6.985 -8.363 1.00 92.31 84 MET A C 1
ATOM 657 O O . MET A 1 84 ? 0.659 -7.807 -8.149 1.00 92.31 84 MET A O 1
ATOM 661 N N . LEU A 1 85 ? -1.491 -7.156 -7.931 1.00 93.06 85 LEU A N 1
ATOM 662 C CA . LEU A 1 85 ? -1.981 -8.374 -7.286 1.00 93.06 85 LEU A CA 1
ATOM 663 C C . LEU A 1 85 ? -2.105 -9.520 -8.299 1.00 93.06 85 LEU A C 1
ATOM 665 O O . LEU A 1 85 ? -1.619 -10.621 -8.035 1.00 93.06 85 LEU A O 1
ATOM 669 N N . ALA A 1 86 ? -2.664 -9.257 -9.482 1.00 90.50 86 ALA A N 1
ATOM 670 C CA . ALA A 1 86 ? -2.819 -10.248 -10.547 1.00 90.50 86 ALA A CA 1
ATOM 671 C C . ALA A 1 86 ? -1.470 -10.790 -11.058 1.00 90.50 86 ALA A C 1
ATOM 673 O O . ALA A 1 86 ? -1.323 -11.990 -11.295 1.00 90.50 86 ALA A O 1
ATOM 674 N N . TYR A 1 87 ? -0.456 -9.927 -11.172 1.00 89.81 87 TYR A N 1
ATOM 675 C CA . TYR A 1 87 ? 0.904 -10.311 -11.561 1.00 89.81 87 TYR A CA 1
ATOM 676 C C . TYR A 1 87 ? 1.733 -10.904 -10.411 1.00 89.81 87 TYR A C 1
ATOM 678 O O . TYR A 1 87 ? 2.876 -11.313 -10.626 1.00 89.81 87 TYR A O 1
ATOM 686 N N . GLY A 1 88 ? 1.188 -10.963 -9.191 1.00 89.69 88 GLY A N 1
ATOM 687 C CA . GLY A 1 88 ? 1.874 -11.515 -8.023 1.00 89.69 88 GLY A CA 1
ATOM 688 C C . GLY A 1 88 ? 3.069 -10.681 -7.556 1.00 89.69 88 GLY A C 1
ATOM 689 O O . GLY A 1 88 ? 3.968 -11.204 -6.894 1.00 89.69 88 GLY A O 1
ATOM 690 N N . ILE A 1 89 ? 3.098 -9.389 -7.895 1.00 90.81 89 ILE A N 1
ATOM 691 C CA . ILE A 1 89 ? 4.102 -8.449 -7.380 1.00 90.81 89 ILE A CA 1
ATOM 692 C C . ILE A 1 89 ? 3.878 -8.239 -5.878 1.00 90.81 89 ILE A C 1
ATOM 694 O O . ILE A 1 89 ? 4.832 -8.115 -5.105 1.00 90.81 89 ILE A O 1
ATOM 698 N N . ILE A 1 90 ? 2.609 -8.250 -5.469 1.00 92.44 90 ILE A N 1
ATOM 699 C CA . ILE A 1 90 ? 2.156 -8.159 -4.082 1.00 92.44 90 ILE A CA 1
ATOM 700 C C . ILE A 1 90 ? 1.210 -9.324 -3.799 1.00 92.44 90 ILE A C 1
ATOM 702 O O . ILE A 1 90 ? 0.518 -9.805 -4.693 1.00 92.44 90 ILE A O 1
ATOM 706 N N . GLN A 1 91 ? 1.195 -9.795 -2.553 1.00 92.25 91 GLN A N 1
ATOM 707 C CA . GLN A 1 91 ? 0.244 -10.810 -2.110 1.00 92.25 91 GLN A CA 1
ATOM 708 C C . GLN A 1 91 ? -1.057 -10.158 -1.649 1.00 92.25 91 GLN A C 1
ATOM 710 O O . GLN A 1 91 ? -1.032 -9.175 -0.908 1.00 92.25 91 GLN A O 1
ATOM 715 N N . ALA A 1 92 ? -2.178 -10.747 -2.055 1.00 92.12 92 ALA A N 1
ATOM 716 C CA . ALA A 1 92 ? -3.484 -10.393 -1.529 1.00 92.12 92 ALA A CA 1
ATOM 717 C C . ALA A 1 92 ? -3.600 -10.757 -0.045 1.00 92.12 92 ALA A C 1
ATOM 719 O O . ALA A 1 92 ? -3.012 -11.738 0.417 1.00 92.12 92 ALA A O 1
ATOM 720 N N . GLU A 1 93 ? -4.376 -9.970 0.692 1.00 91.12 93 GLU A N 1
ATOM 721 C CA . GLU A 1 93 ? -4.659 -10.226 2.107 1.00 91.12 93 GLU A CA 1
ATOM 722 C C . GLU A 1 93 ? -5.922 -11.062 2.274 1.00 91.12 93 GLU A C 1
ATOM 724 O O . GLU A 1 93 ? -5.988 -11.951 3.122 1.00 91.12 93 GLU A O 1
ATOM 729 N N . GLU A 1 94 ? -6.911 -10.774 1.438 1.00 91.31 94 GLU A N 1
ATOM 730 C CA . GLU A 1 94 ? -8.213 -11.414 1.416 1.00 91.31 94 GLU A CA 1
ATOM 731 C C . GLU A 1 94 ? -8.604 -11.692 -0.041 1.00 91.31 94 GLU A C 1
ATOM 733 O O . GLU A 1 94 ? -7.997 -11.158 -0.972 1.00 91.31 94 GLU A O 1
ATOM 738 N N . TYR A 1 95 ? -9.597 -12.554 -0.229 1.00 91.81 95 TYR A N 1
ATOM 739 C CA . TYR A 1 95 ? -10.141 -12.902 -1.537 1.00 91.81 95 TYR A CA 1
ATOM 740 C C . TYR A 1 95 ? -11.649 -12.714 -1.494 1.00 91.81 95 TYR A C 1
ATOM 742 O O . TYR A 1 95 ? -12.281 -13.063 -0.493 1.00 91.81 95 TYR A O 1
ATOM 750 N N . ASP A 1 96 ? -12.209 -12.157 -2.560 1.00 89.56 96 ASP A N 1
ATOM 751 C CA . ASP A 1 96 ? -13.656 -12.096 -2.726 1.00 89.56 96 ASP A CA 1
ATOM 752 C C . ASP A 1 96 ? -14.239 -13.478 -3.088 1.00 89.56 96 ASP A C 1
ATOM 754 O O . ASP A 1 96 ? -13.520 -14.467 -3.273 1.00 89.56 96 ASP A O 1
ATOM 758 N N . ASP A 1 97 ? -15.566 -13.552 -3.194 1.00 91.56 97 ASP A N 1
ATOM 759 C CA . ASP A 1 97 ? -16.278 -14.778 -3.576 1.00 91.56 97 ASP A CA 1
ATOM 760 C C . ASP A 1 97 ? -15.957 -15.239 -5.016 1.00 91.56 97 ASP A C 1
ATOM 762 O O . ASP A 1 97 ? -16.205 -16.394 -5.372 1.00 91.56 97 ASP A O 1
ATOM 766 N N . GLU A 1 98 ? -15.401 -14.352 -5.846 1.00 88.44 98 GLU A N 1
ATOM 767 C CA . GLU A 1 98 ? -14.983 -14.610 -7.229 1.00 88.44 98 GLU A CA 1
ATOM 768 C C . GLU A 1 98 ? -13.519 -15.086 -7.315 1.00 88.44 98 GLU A C 1
ATOM 770 O O . GLU A 1 98 ? -13.072 -15.546 -8.368 1.00 88.44 98 GLU A O 1
ATOM 775 N N . GLY A 1 99 ? -12.787 -15.056 -6.197 1.00 87.31 99 GLY A N 1
ATOM 776 C CA . GLY A 1 99 ? -11.383 -15.438 -6.103 1.00 87.31 99 GLY A CA 1
ATOM 777 C C . GLY A 1 99 ? -10.401 -14.327 -6.479 1.00 87.31 99 GLY A C 1
ATOM 778 O O . GLY A 1 99 ? -9.208 -14.613 -6.617 1.00 87.31 99 GLY A O 1
ATOM 779 N N . ASN A 1 100 ? -10.851 -13.079 -6.625 1.00 88.38 100 ASN A N 1
ATOM 780 C CA . ASN A 1 100 ? -9.964 -11.938 -6.819 1.00 88.38 100 ASN A CA 1
ATOM 781 C C . ASN A 1 100 ? -9.372 -11.518 -5.475 1.00 88.38 100 ASN A C 1
ATOM 783 O O . ASN A 1 100 ? -10.080 -11.275 -4.494 1.00 88.38 100 ASN A O 1
ATOM 787 N N . GLY A 1 101 ? -8.046 -11.447 -5.430 1.00 91.75 101 GLY A N 1
ATOM 788 C CA . GLY A 1 101 ? -7.329 -10.999 -4.249 1.00 91.75 101 GLY A CA 1
ATOM 789 C C . GLY A 1 101 ? -7.426 -9.486 -4.073 1.00 91.75 101 GLY A C 1
ATOM 790 O O . GLY A 1 101 ? -7.273 -8.748 -5.043 1.00 91.75 101 GLY A O 1
ATOM 791 N N . TYR A 1 102 ? -7.619 -9.018 -2.841 1.00 92.69 102 TYR A N 1
ATOM 792 C CA . TYR A 1 102 ? -7.638 -7.595 -2.508 1.00 92.69 102 TYR A CA 1
ATOM 793 C C . TYR A 1 102 ? -6.860 -7.280 -1.223 1.00 92.69 102 TYR A C 1
ATOM 795 O O . TYR A 1 102 ? -6.481 -8.162 -0.445 1.00 92.69 102 TYR A O 1
ATOM 803 N N . ILE A 1 103 ? -6.600 -5.988 -1.015 1.00 93.00 103 ILE A N 1
ATOM 804 C CA . ILE A 1 103 ? -6.010 -5.439 0.209 1.00 93.00 103 ILE A CA 1
ATOM 805 C C . ILE A 1 103 ? -7.086 -4.625 0.920 1.00 93.00 103 ILE A C 1
ATOM 807 O O . ILE A 1 103 ? -7.749 -3.790 0.306 1.00 93.00 103 ILE A O 1
ATOM 811 N N . ASN A 1 104 ? -7.267 -4.858 2.216 1.00 92.56 104 ASN A N 1
ATOM 812 C CA . ASN A 1 104 ? -8.263 -4.140 3.002 1.00 92.56 104 ASN A CA 1
ATOM 813 C C . ASN A 1 104 ? -7.741 -2.745 3.382 1.00 92.56 104 ASN A C 1
ATOM 815 O O . ASN A 1 104 ? -6.593 -2.587 3.813 1.00 92.56 104 ASN A O 1
ATOM 819 N N . ASN A 1 105 ? -8.596 -1.736 3.256 1.00 91.38 105 ASN A N 1
ATOM 820 C CA . ASN A 1 105 ? -8.364 -0.386 3.731 1.00 91.38 105 ASN A CA 1
ATOM 821 C C . ASN A 1 105 ? -8.780 -0.259 5.209 1.00 91.38 105 ASN A C 1
ATOM 823 O O . ASN A 1 105 ? -9.965 -0.071 5.522 1.00 91.38 105 ASN A O 1
ATOM 827 N N . PRO A 1 106 ? -7.821 -0.248 6.153 1.00 88.56 106 PRO A N 1
ATOM 828 C CA . PRO A 1 106 ? -8.138 -0.161 7.569 1.00 88.56 106 PRO A CA 1
ATOM 829 C C . PRO A 1 106 ? -8.850 1.139 7.954 1.00 88.56 106 PRO A C 1
ATOM 831 O O . PRO A 1 106 ? -9.444 1.156 9.024 1.00 88.56 106 PRO A O 1
ATOM 834 N N . MET A 1 107 ? -8.853 2.205 7.142 1.00 88.62 107 MET A N 1
ATOM 835 C CA . MET A 1 107 ? -9.509 3.483 7.472 1.00 88.62 107 MET A CA 1
ATOM 836 C C . MET A 1 107 ? -11.004 3.495 7.142 1.00 88.62 107 MET A C 1
ATOM 838 O O . MET A 1 107 ? -11.808 3.963 7.953 1.00 88.62 107 MET A O 1
ATOM 842 N N . LYS A 1 108 ? -11.389 2.943 5.990 1.00 86.00 108 LYS A N 1
ATOM 843 C CA . LYS A 1 108 ? -12.780 2.936 5.509 1.00 86.00 108 LYS A CA 1
ATOM 844 C C . LYS A 1 108 ? -13.476 1.576 5.673 1.00 86.00 108 LYS A C 1
ATOM 846 O O . LYS A 1 108 ? -14.696 1.520 5.565 1.00 86.00 108 LYS A O 1
ATOM 851 N N . ASN A 1 109 ? -12.735 0.525 6.049 1.00 81.19 109 ASN A N 1
ATOM 852 C CA . ASN A 1 109 ? -13.233 -0.856 6.115 1.00 81.19 109 ASN A CA 1
ATOM 853 C C . ASN A 1 109 ? -13.843 -1.294 4.769 1.00 81.19 109 ASN A C 1
ATOM 855 O O . ASN A 1 109 ? -14.913 -1.900 4.720 1.00 81.19 109 ASN A O 1
ATOM 859 N N . ASP A 1 110 ? -13.161 -0.912 3.692 1.00 89.50 110 ASP A N 1
ATOM 860 C CA . ASP A 1 110 ? -13.461 -1.224 2.299 1.00 89.50 110 ASP A CA 1
ATOM 861 C C . ASP A 1 110 ? -12.202 -1.763 1.599 1.00 89.50 110 ASP A C 1
ATOM 863 O O . ASP A 1 110 ? -11.180 -2.029 2.237 1.00 89.50 110 ASP A O 1
ATOM 867 N N . VAL A 1 111 ? -12.280 -1.975 0.288 1.00 91.38 111 VAL A N 1
ATOM 868 C CA . VAL A 1 111 ? -11.128 -2.395 -0.515 1.00 91.38 111 VAL A CA 1
ATOM 869 C C . VAL A 1 111 ? -10.230 -1.189 -0.786 1.00 91.38 111 VAL A C 1
ATOM 871 O O . VAL A 1 111 ? -10.705 -0.152 -1.247 1.00 91.38 111 VAL A O 1
ATOM 874 N N . LEU A 1 112 ? -8.926 -1.331 -0.540 1.00 92.81 112 LEU A N 1
ATOM 875 C CA . LEU A 1 112 ? -7.938 -0.330 -0.926 1.00 92.81 112 LEU A CA 1
ATOM 876 C C . LEU A 1 112 ? -7.825 -0.288 -2.452 1.00 92.81 112 LEU A C 1
ATOM 878 O O . LEU A 1 112 ? -7.509 -1.298 -3.078 1.00 92.81 112 LEU A O 1
ATOM 882 N N . LYS A 1 113 ? -8.040 0.894 -3.027 1.00 92.69 113 LYS A N 1
ATOM 883 C CA . LYS A 1 113 ? -7.911 1.158 -4.462 1.00 92.69 113 LYS A CA 1
ATOM 884 C C . LYS A 1 113 ? -6.879 2.243 -4.713 1.00 92.69 113 LYS A C 1
ATOM 886 O O . LYS A 1 113 ? -6.662 3.121 -3.873 1.00 92.69 113 LYS A O 1
ATOM 891 N N . GLY A 1 114 ? -6.226 2.155 -5.860 1.00 93.25 114 GLY A N 1
ATOM 892 C CA . GLY A 1 114 ? -5.214 3.107 -6.273 1.00 93.25 114 GLY A CA 1
ATOM 893 C C . GLY A 1 114 ? -4.092 2.461 -7.062 1.00 93.25 114 GLY A C 1
ATOM 894 O O . GLY A 1 114 ? -4.140 1.283 -7.415 1.00 93.25 114 GLY A O 1
ATOM 895 N N . LYS A 1 115 ? -3.044 3.247 -7.280 1.00 93.25 115 LYS A N 1
ATOM 896 C CA . LYS A 1 115 ? -1.926 2.900 -8.154 1.00 93.25 115 LYS A CA 1
ATOM 897 C C . LYS A 1 115 ? -0.593 3.316 -7.579 1.00 93.25 115 LYS A C 1
ATOM 899 O O . LYS A 1 115 ? -0.502 4.272 -6.816 1.00 93.25 115 LYS A O 1
ATOM 904 N N . VAL A 1 116 ? 0.465 2.640 -7.999 1.00 92.62 116 VAL A N 1
ATOM 905 C CA . VAL A 1 116 ? 1.837 3.039 -7.700 1.00 92.62 116 VAL A CA 1
ATOM 906 C C . VAL A 1 116 ? 2.426 3.788 -8.880 1.00 92.62 116 VAL A C 1
ATOM 908 O O . VAL A 1 116 ? 2.558 3.239 -9.972 1.00 92.62 116 VAL A O 1
ATOM 911 N N . ASN A 1 117 ? 2.852 5.022 -8.630 1.00 89.94 117 ASN A N 1
ATOM 912 C CA . ASN A 1 117 ? 3.693 5.779 -9.539 1.00 89.94 117 ASN A CA 1
ATOM 913 C C . ASN A 1 117 ? 5.159 5.460 -9.261 1.00 89.94 117 ASN A C 1
ATOM 915 O O . ASN A 1 117 ? 5.701 5.800 -8.211 1.00 89.94 117 ASN A O 1
ATOM 919 N N . LEU A 1 118 ? 5.811 4.828 -10.227 1.00 87.88 118 LEU A N 1
ATOM 920 C CA . LEU A 1 118 ? 7.253 4.650 -10.264 1.00 87.88 118 LEU A CA 1
ATOM 921 C C . LEU A 1 118 ? 7.885 5.827 -10.993 1.00 87.88 118 LEU A C 1
ATOM 923 O O . LEU A 1 118 ? 7.476 6.145 -12.101 1.00 87.88 118 LEU A O 1
ATOM 927 N N . THR A 1 119 ? 8.898 6.449 -10.401 1.00 84.38 119 THR A N 1
ATOM 928 C CA . THR A 1 119 ? 9.658 7.556 -10.996 1.00 84.38 119 THR A CA 1
ATOM 929 C C . THR A 1 119 ? 11.155 7.281 -10.915 1.00 84.38 119 THR A C 1
ATOM 931 O O . THR A 1 119 ? 11.631 6.687 -9.951 1.00 84.38 119 THR A O 1
ATOM 934 N N . LEU A 1 120 ? 11.914 7.686 -11.934 1.00 82.12 120 LEU A N 1
ATOM 935 C CA . LEU A 1 120 ? 13.375 7.609 -11.941 1.00 82.12 120 LEU A CA 1
ATOM 936 C C . LEU A 1 120 ? 13.968 9.005 -11.760 1.00 82.12 120 LEU A C 1
ATOM 938 O O . LEU A 1 120 ? 13.786 9.881 -12.607 1.00 82.12 120 LEU A O 1
ATOM 942 N N . ASP A 1 121 ? 14.739 9.191 -10.693 1.00 77.00 121 ASP A N 1
ATOM 943 C CA . ASP A 1 121 ? 15.561 10.384 -10.528 1.00 77.00 121 ASP A CA 1
ATOM 944 C C . ASP A 1 121 ? 16.778 10.290 -11.455 1.00 77.00 121 ASP A C 1
ATOM 946 O O . ASP A 1 121 ? 17.6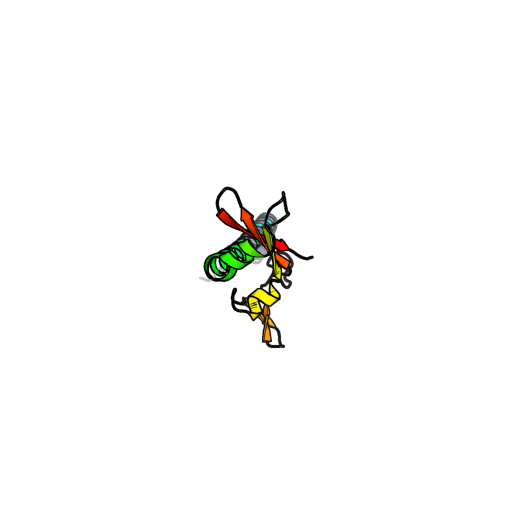70 9.460 -11.269 1.00 77.00 121 ASP A O 1
ATOM 950 N N . VAL A 1 122 ? 16.820 11.163 -12.460 1.00 71.56 122 VAL A N 1
ATOM 951 C CA . VAL A 1 122 ? 17.884 11.215 -13.471 1.00 71.56 122 VAL A CA 1
ATOM 952 C C . VAL A 1 122 ? 19.247 11.616 -12.903 1.00 71.56 122 VAL A C 1
ATOM 954 O O . VAL A 1 122 ? 20.273 11.250 -13.472 1.00 71.56 122 VAL A O 1
ATOM 957 N N . ASN A 1 123 ? 19.282 12.340 -11.781 1.00 73.44 123 ASN A N 1
ATOM 958 C CA . ASN A 1 123 ? 20.526 12.807 -11.169 1.00 73.44 123 ASN A CA 1
ATOM 959 C C . ASN A 1 123 ? 21.158 11.724 -10.297 1.00 73.44 123 ASN A C 1
ATOM 961 O O . ASN A 1 123 ? 22.381 11.593 -10.251 1.00 73.44 123 ASN A O 1
ATOM 965 N N . THR A 1 124 ? 20.328 10.954 -9.588 1.00 76.50 124 THR A N 1
ATOM 966 C CA . THR A 1 124 ? 20.796 9.912 -8.662 1.00 76.50 124 THR A CA 1
ATOM 967 C C . THR A 1 124 ? 20.695 8.496 -9.225 1.00 76.50 124 THR A C 1
ATOM 969 O O . THR A 1 124 ? 21.225 7.569 -8.613 1.00 76.50 124 THR A O 1
ATOM 972 N N . ALA A 1 125 ? 20.049 8.327 -10.384 1.00 73.25 125 ALA A N 1
ATOM 973 C CA . ALA A 1 125 ? 19.707 7.046 -11.001 1.00 73.25 125 ALA A CA 1
ATOM 974 C C . ALA A 1 125 ? 18.938 6.103 -10.055 1.00 73.25 125 ALA A C 1
ATOM 976 O O . ALA A 1 125 ? 19.076 4.881 -10.132 1.00 73.25 125 ALA A O 1
ATOM 977 N N . LYS A 1 126 ? 18.145 6.669 -9.137 1.00 80.94 126 LYS A N 1
ATOM 978 C CA . LYS A 1 126 ? 17.340 5.913 -8.172 1.00 80.94 126 LYS A CA 1
ATOM 979 C C . LYS A 1 126 ? 15.881 5.896 -8.587 1.00 80.94 126 LYS A C 1
ATOM 981 O O . LYS A 1 126 ? 15.322 6.930 -8.944 1.00 80.94 126 LYS A O 1
ATOM 986 N N . LEU A 1 127 ? 15.271 4.719 -8.489 1.00 85.56 127 LEU A N 1
ATOM 987 C CA . LEU A 1 127 ? 13.826 4.576 -8.581 1.00 85.56 127 LEU A CA 1
ATOM 988 C C . LEU A 1 127 ? 13.175 5.030 -7.272 1.00 85.56 127 LEU A C 1
ATOM 990 O O . LEU A 1 127 ? 13.700 4.777 -6.185 1.00 85.56 127 LEU A O 1
ATOM 994 N N . ASN A 1 128 ? 12.014 5.653 -7.398 1.00 87.62 128 ASN A N 1
ATOM 995 C CA . ASN A 1 128 ? 11.100 5.979 -6.319 1.00 87.62 128 ASN A CA 1
ATOM 996 C C . ASN A 1 128 ? 9.715 5.413 -6.658 1.00 87.62 128 ASN A C 1
ATOM 998 O O . ASN A 1 128 ? 9.335 5.403 -7.826 1.00 87.62 128 ASN A O 1
ATOM 1002 N N . ALA A 1 129 ? 8.983 4.936 -5.655 1.00 90.69 129 ALA A N 1
ATOM 1003 C CA . ALA A 1 129 ? 7.601 4.488 -5.792 1.00 90.69 129 ALA A CA 1
ATOM 1004 C C . ALA A 1 129 ? 6.736 5.268 -4.812 1.00 90.69 129 ALA A C 1
ATOM 1006 O O . ALA A 1 129 ? 7.092 5.374 -3.641 1.00 90.69 129 ALA A O 1
ATOM 1007 N N . GLU A 1 130 ? 5.604 5.764 -5.287 1.00 92.44 130 GLU A N 1
ATOM 1008 C CA . GLU A 1 130 ? 4.620 6.467 -4.473 1.00 92.44 130 GLU A CA 1
ATOM 1009 C C . GLU A 1 130 ? 3.236 5.888 -4.749 1.00 92.44 130 GLU A C 1
ATOM 1011 O O . GLU A 1 130 ? 2.824 5.786 -5.908 1.00 92.44 130 GLU A O 1
ATOM 1016 N N . PHE A 1 131 ? 2.529 5.484 -3.695 1.00 92.19 131 PHE A N 1
ATOM 1017 C CA . PHE A 1 131 ? 1.159 5.006 -3.822 1.00 92.19 131 PHE A CA 1
ATOM 1018 C C . PHE A 1 131 ? 0.176 6.179 -3.841 1.00 92.19 131 PHE A C 1
ATOM 1020 O O . PHE A 1 131 ? 0.105 6.972 -2.903 1.00 92.19 131 PHE A O 1
ATOM 1027 N N . ILE A 1 132 ? -0.634 6.248 -4.893 1.00 92.25 132 ILE A N 1
ATOM 1028 C CA . ILE A 1 132 ? -1.721 7.207 -5.056 1.00 92.25 132 ILE A CA 1
ATOM 1029 C C . ILE A 1 132 ? -3.033 6.472 -4.836 1.00 92.25 132 ILE A C 1
ATOM 1031 O O . ILE A 1 132 ? -3.399 5.581 -5.598 1.00 92.25 132 ILE A O 1
ATOM 1035 N N . VAL A 1 133 ? -3.732 6.877 -3.785 1.00 88.88 133 VAL A N 1
ATOM 1036 C CA . VAL A 1 133 ? -5.026 6.325 -3.385 1.00 88.88 133 VAL A CA 1
ATOM 1037 C C . VAL A 1 133 ? -6.112 6.850 -4.319 1.00 88.88 133 VAL A C 1
ATOM 1039 O O . VAL A 1 133 ? -6.136 8.042 -4.626 1.00 88.88 133 VAL A O 1
ATOM 1042 N N . GLU A 1 134 ? -7.022 5.973 -4.727 1.00 86.62 134 GLU A N 1
ATOM 1043 C CA . GLU A 1 134 ? -8.253 6.346 -5.426 1.00 86.62 134 GLU A CA 1
ATOM 1044 C C . GLU A 1 134 ? -9.447 6.216 -4.471 1.00 86.62 134 GLU A C 1
ATOM 1046 O O . GLU A 1 134 ? -9.545 5.246 -3.714 1.00 86.62 134 GLU A O 1
ATOM 1051 N N . ASP A 1 135 ? -10.304 7.242 -4.455 1.00 70.00 135 ASP A N 1
ATOM 1052 C CA . ASP A 1 135 ? -11.462 7.357 -3.554 1.00 70.00 135 ASP A CA 1
ATOM 1053 C C . ASP A 1 135 ? -12.695 6.571 -4.015 1.00 70.00 135 ASP A C 1
ATOM 1055 O O . ASP A 1 135 ? -12.991 6.550 -5.234 1.00 70.00 135 ASP A O 1
#

Radius of gyration: 25.04 Å; chains: 1; bounding box: 48×36×81 Å

Secondary structure (DSSP, 8-state):
---PPPHHHHHHHHHHHHHHHHHHHHHHHHHHHHHHHHHHHHHHHHHHHHHHHHHHHHTHHHHHHHS-SS-TT-EEEEEEHHHHHHTTSS--SEE-TT--EE-EETTTTEE--EEEEEEEETTTTEEEEEEEE--

Sequence (135 aa):
MNKGFTLVETIMSIVILSIVMLIAMPAYNEISFLIREQNYNSKLKSIEAAMLKHANVHLLDEVRKENCQNSPDGCGLSFELEDMLAYGIIQAEEYDDEGNGYINNPMKNDVLKGKVNLTLDVNTAKLNAEFIVED

Foldseek 3Di:
DDPDDDPVNVVVVVVVVVVVCVVVVVVVVVVLQVVLVVVQVVVQVVLFVLVLVVCVVPVLVVQVPDAPPDDPPFGKDKAWPQVCCVVVSDDAPDADPVRRGFHARSNPRHTWTWIWIWTADPVVRGIGIGTDTDD

pLDDT: mean 83.99, std 11.87, range [47.69, 94.88]